Protein AF-A0A5R8WWR0-F1 (afdb_monomer_lite)

Sequence (92 aa):
MPVSHYERLRMTHRTLLKAPLSRAELRELLTDLPEVLTIIGESRPALVPEIEFSRRQLAQLEADLAHPLAPDGAAPAWSARLHRVLAGLFGP

pLDDT: mean 84.26, std 7.4, range [49.66, 90.75]

Radius of gyration: 12.97 Å; chains: 1; bounding box: 40×25×31 Å

Secondary structure (DSSP, 8-state):
-PPPHHHHHHHHHHHHHHSPPPHHHHHHHHHHHHHHHHHHHHH-GGGHHHHHHHHHHHHHHHHHHH-TT--GGGHHHHHHHHHHHHHTTT--

Foldseek 3Di:
DDQQLLNVLVVVLVVLVVDQDALVVLLVCLVCLLVSLVSVCVVCVVCVVLSVQLNVQSVVLNVLSPDPPNDNVCSNVSSVSNSVSCCSSVDD

Structure (mmCIF, N/CA/C/O backbone):
data_AF-A0A5R8WWR0-F1
#
_entry.id   AF-A0A5R8WWR0-F1
#
loop_
_atom_site.group_PDB
_atom_site.id
_atom_site.type_symbol
_atom_site.label_atom_id
_atom_site.label_alt_id
_atom_site.label_comp_id
_atom_site.label_asym_id
_atom_site.label_entity_id
_atom_site.label_seq_id
_atom_site.pdbx_PDB_ins_code
_atom_site.Cartn_x
_atom_site.Cartn_y
_atom_site.Cartn_z
_atom_site.occupancy
_atom_site.B_iso_or_equiv
_atom_site.auth_seq_id
_atom_site.auth_comp_id
_atom_site.auth_asy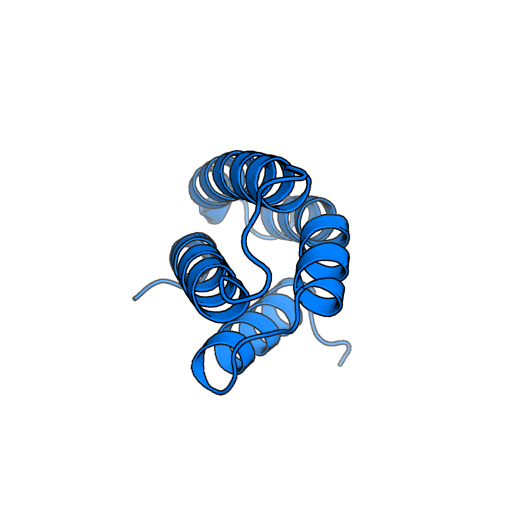m_id
_atom_site.auth_atom_id
_atom_site.pdbx_PDB_model_num
ATOM 1 N N . MET A 1 1 ? -24.119 -5.542 1.223 1.00 49.66 1 MET A N 1
ATOM 2 C CA . MET A 1 1 ? -23.336 -4.516 1.942 1.00 49.66 1 MET A CA 1
ATOM 3 C C . MET A 1 1 ? -22.184 -4.105 1.036 1.00 49.66 1 MET A C 1
ATOM 5 O O . MET A 1 1 ? -21.448 -4.999 0.631 1.00 49.66 1 MET A O 1
ATOM 9 N N . PRO A 1 2 ? -22.068 -2.834 0.619 1.00 68.19 2 PRO A N 1
ATOM 10 C CA . PRO A 1 2 ? -20.933 -2.385 -0.185 1.00 68.19 2 PRO A CA 1
ATOM 11 C C . PRO A 1 2 ? -19.641 -2.487 0.638 1.00 68.19 2 PRO A C 1
ATOM 13 O O . PRO A 1 2 ? -19.610 -2.061 1.789 1.00 68.19 2 PRO A O 1
ATOM 16 N N . VAL A 1 3 ? -18.590 -3.071 0.059 1.00 71.88 3 VAL A N 1
ATOM 17 C CA . VAL A 1 3 ? -17.276 -3.193 0.712 1.00 71.88 3 VAL A CA 1
ATOM 18 C C . VAL A 1 3 ? -16.691 -1.795 0.901 1.00 71.88 3 VAL A C 1
ATOM 20 O O . VAL A 1 3 ? -16.562 -1.039 -0.074 1.00 71.88 3 VAL A O 1
ATOM 23 N N . SER A 1 4 ? -16.343 -1.457 2.144 1.00 83.88 4 SER A N 1
ATOM 24 C CA . SER A 1 4 ? -15.771 -0.151 2.481 1.00 83.88 4 SER A CA 1
ATOM 25 C C . SER A 1 4 ? -14.404 0.053 1.810 1.00 83.88 4 SER A C 1
ATOM 27 O O . SER A 1 4 ? -13.684 -0.910 1.537 1.00 83.88 4 SER A O 1
ATOM 29 N N . HIS A 1 5 ? -14.014 1.307 1.556 1.00 85.62 5 HIS A N 1
ATOM 30 C CA . HIS A 1 5 ? -12.689 1.639 1.004 1.00 85.62 5 HIS A CA 1
ATOM 31 C C . HIS A 1 5 ? -11.548 1.045 1.845 1.00 85.62 5 HIS A C 1
ATOM 33 O O . HIS A 1 5 ? -10.585 0.507 1.302 1.00 85.62 5 HIS A O 1
ATOM 39 N N . TYR A 1 6 ? -11.712 1.045 3.171 1.00 84.69 6 TYR A N 1
ATOM 40 C CA . TYR A 1 6 ? -10.777 0.424 4.106 1.00 84.69 6 TYR A CA 1
ATOM 41 C C . TYR A 1 6 ? -10.643 -1.093 3.902 1.00 84.69 6 TYR A C 1
ATOM 43 O O . TYR A 1 6 ? -9.534 -1.624 3.875 1.00 84.69 6 TYR A O 1
ATOM 51 N N . GLU A 1 7 ? -11.755 -1.812 3.730 1.00 85.62 7 GLU A N 1
ATOM 52 C CA . GLU A 1 7 ? -11.723 -3.258 3.488 1.00 85.62 7 GLU A CA 1
ATOM 53 C C . GLU A 1 7 ? -11.139 -3.606 2.122 1.00 85.62 7 GLU A C 1
ATOM 55 O O . GLU A 1 7 ? -10.345 -4.542 2.038 1.00 85.62 7 GLU A O 1
ATOM 60 N N . ARG A 1 8 ? -11.458 -2.835 1.072 1.00 86.81 8 ARG A N 1
ATOM 61 C CA . ARG A 1 8 ? -10.824 -3.018 -0.243 1.00 86.81 8 ARG A CA 1
ATOM 62 C C . ARG A 1 8 ? -9.317 -2.837 -0.149 1.00 86.81 8 ARG A C 1
ATOM 64 O O . ARG A 1 8 ? -8.579 -3.708 -0.599 1.00 86.81 8 ARG A O 1
ATOM 71 N N . LEU A 1 9 ? -8.863 -1.773 0.515 1.00 88.12 9 LEU A N 1
ATOM 72 C CA . LEU A 1 9 ? -7.438 -1.531 0.726 1.00 88.12 9 LEU A CA 1
ATOM 73 C C . LEU A 1 9 ? -6.778 -2.684 1.498 1.00 88.12 9 LEU A C 1
ATOM 75 O O . LEU A 1 9 ? -5.690 -3.133 1.139 1.00 88.12 9 LEU A O 1
ATOM 79 N N . ARG A 1 10 ? -7.459 -3.222 2.517 1.00 87.50 10 ARG A N 1
ATOM 80 C CA . ARG A 1 10 ? -6.983 -4.382 3.283 1.00 87.50 10 ARG A CA 1
ATOM 81 C C . ARG A 1 10 ? -6.887 -5.645 2.428 1.00 87.50 10 ARG A C 1
ATOM 83 O O . ARG A 1 10 ? -5.948 -6.423 2.597 1.00 87.50 10 ARG A O 1
ATOM 90 N N . MET A 1 11 ? -7.840 -5.873 1.525 1.00 87.75 11 MET A N 1
ATOM 91 C CA . MET A 1 11 ? -7.797 -6.995 0.583 1.00 87.75 11 MET A CA 1
ATOM 92 C C . MET A 1 11 ? -6.620 -6.847 -0.381 1.00 87.75 11 MET A C 1
ATOM 94 O O . MET A 1 11 ? -5.834 -7.785 -0.492 1.00 87.75 11 MET A O 1
ATOM 98 N N . THR A 1 12 ? -6.425 -5.668 -0.979 1.00 86.50 12 THR A N 1
ATOM 99 C CA . THR A 1 12 ? -5.263 -5.379 -1.834 1.00 86.50 12 THR A CA 1
ATOM 100 C C . THR A 1 12 ? -3.948 -5.610 -1.092 1.00 86.50 12 THR A C 1
ATOM 102 O O . THR A 1 12 ? -3.065 -6.304 -1.591 1.00 86.50 12 THR A O 1
ATOM 105 N N . HIS A 1 13 ? -3.840 -5.121 0.146 1.00 87.19 13 HIS A N 1
ATOM 106 C CA . HIS A 1 13 ? -2.678 -5.346 1.004 1.00 87.19 13 HIS A CA 1
ATOM 107 C C . HIS A 1 13 ? -2.384 -6.838 1.239 1.00 87.19 13 HIS A C 1
ATOM 109 O O . HIS A 1 13 ? -1.228 -7.258 1.217 1.00 87.19 13 HIS A O 1
ATOM 115 N N . ARG A 1 14 ? -3.421 -7.665 1.426 1.00 86.06 14 ARG A N 1
ATOM 116 C CA . ARG A 1 14 ? -3.263 -9.124 1.550 1.00 86.06 14 ARG A CA 1
ATOM 117 C C . ARG A 1 14 ? -2.882 -9.790 0.231 1.00 86.06 14 ARG A C 1
ATOM 119 O O . ARG A 1 14 ? -2.205 -10.813 0.261 1.00 86.06 14 ARG A O 1
ATOM 126 N N . THR A 1 15 ? -3.315 -9.253 -0.904 1.00 85.12 15 THR A N 1
ATOM 127 C CA . THR A 1 15 ? -2.929 -9.764 -2.226 1.00 85.12 15 THR A CA 1
ATOM 128 C C . THR A 1 15 ? -1.452 -9.500 -2.508 1.00 85.12 15 THR A C 1
ATOM 130 O O . THR A 1 15 ? -0.774 -10.416 -2.964 1.00 85.12 15 THR A O 1
ATOM 133 N N . LEU A 1 16 ? -0.930 -8.329 -2.114 1.00 83.75 16 LEU A N 1
ATOM 134 C CA . LEU A 1 16 ? 0.501 -7.992 -2.208 1.00 83.75 16 LEU A CA 1
ATOM 135 C C . LEU A 1 16 ? 1.414 -9.002 -1.492 1.00 83.75 16 LEU A C 1
ATOM 137 O O . LEU A 1 16 ? 2.549 -9.208 -1.910 1.00 83.75 16 LEU A O 1
ATOM 141 N N . LEU A 1 17 ? 0.927 -9.642 -0.421 1.00 79.38 17 LEU A N 1
ATOM 142 C CA . LEU A 1 17 ? 1.657 -10.703 0.287 1.00 79.38 17 LEU A CA 1
ATOM 143 C C . LEU A 1 17 ? 1.707 -12.027 -0.482 1.00 79.38 17 LEU A C 1
ATOM 145 O O . LEU A 1 17 ? 2.611 -12.827 -0.262 1.00 79.38 17 LEU A O 1
ATOM 149 N N . LYS A 1 18 ? 0.709 -12.296 -1.329 1.00 83.56 18 LYS A N 1
ATOM 150 C CA . LYS A 1 18 ? 0.579 -13.568 -2.050 1.00 83.56 18 LYS A CA 1
ATOM 151 C C . LYS A 1 18 ? 1.286 -13.542 -3.394 1.00 83.56 18 LYS A C 1
ATOM 153 O O . LYS A 1 18 ? 1.852 -14.553 -3.796 1.00 83.56 18 LYS A O 1
ATOM 158 N N . ALA A 1 19 ? 1.214 -12.413 -4.088 1.00 82.12 19 ALA A N 1
ATOM 159 C CA . ALA A 1 19 ? 1.828 -12.234 -5.388 1.00 82.12 19 ALA A CA 1
ATOM 160 C C . ALA A 1 19 ? 2.315 -10.787 -5.534 1.00 82.12 19 ALA A C 1
ATOM 162 O O . ALA A 1 19 ? 1.581 -9.861 -5.174 1.00 82.12 19 ALA A O 1
ATOM 163 N N . PRO A 1 20 ? 3.533 -10.575 -6.062 1.00 80.31 20 PRO A N 1
ATOM 164 C CA . PRO A 1 20 ? 3.959 -9.243 -6.447 1.00 80.31 20 PRO A CA 1
ATOM 165 C C . PRO A 1 20 ? 3.080 -8.750 -7.599 1.00 80.31 20 PRO A C 1
ATOM 167 O O . PRO A 1 20 ? 2.782 -9.503 -8.526 1.00 80.31 20 PRO A O 1
ATOM 170 N N . LEU A 1 21 ? 2.681 -7.484 -7.535 1.00 84.06 21 LEU A N 1
ATOM 171 C CA . LEU A 1 21 ? 1.975 -6.829 -8.629 1.00 84.06 21 LEU A CA 1
ATOM 172 C C . LEU A 1 21 ? 2.957 -6.501 -9.754 1.00 84.06 21 LEU A C 1
ATOM 174 O O . LEU A 1 21 ? 4.141 -6.235 -9.517 1.00 84.06 21 LEU A O 1
ATOM 178 N N . SER A 1 22 ? 2.454 -6.484 -10.984 1.00 84.12 22 SER A N 1
ATOM 179 C CA . SER A 1 22 ? 3.185 -5.950 -12.127 1.00 84.12 22 SER A CA 1
ATOM 180 C C . SER A 1 22 ? 3.388 -4.437 -11.995 1.00 84.12 22 SER A C 1
ATOM 182 O O . SER A 1 22 ? 2.724 -3.746 -11.220 1.00 84.12 22 SER A O 1
ATOM 184 N N . ARG A 1 23 ? 4.309 -3.882 -12.791 1.00 81.56 23 ARG A N 1
ATOM 185 C CA . ARG A 1 23 ? 4.579 -2.435 -12.807 1.00 81.56 23 ARG A CA 1
ATOM 186 C C . ARG A 1 23 ? 3.341 -1.606 -13.177 1.00 81.56 23 ARG A C 1
ATOM 188 O O . ARG A 1 23 ? 3.163 -0.525 -12.625 1.00 81.56 23 ARG A O 1
ATOM 195 N N . ALA A 1 24 ? 2.504 -2.105 -14.089 1.00 84.00 24 ALA A N 1
ATOM 196 C CA . ALA A 1 24 ? 1.270 -1.437 -14.496 1.00 84.00 24 ALA A CA 1
ATOM 197 C C . ALA A 1 24 ? 0.250 -1.407 -13.349 1.00 84.00 24 ALA A C 1
ATOM 199 O O . ALA A 1 24 ? -0.213 -0.333 -12.980 1.00 84.00 24 ALA A O 1
ATOM 200 N N . GLU A 1 25 ? 0.004 -2.556 -12.715 1.00 86.06 25 GLU A N 1
ATOM 201 C CA . GLU A 1 25 ? -0.907 -2.663 -11.568 1.00 86.06 25 GLU A CA 1
ATOM 202 C C . GLU A 1 25 ? -0.431 -1.823 -10.375 1.00 86.06 25 GLU A C 1
ATOM 204 O O . GLU A 1 25 ? -1.234 -1.168 -9.717 1.00 86.06 25 GLU A O 1
ATOM 209 N N . LEU A 1 26 ? 0.882 -1.792 -10.102 1.00 84.31 26 LEU A N 1
ATOM 210 C CA . LEU A 1 26 ? 1.452 -0.915 -9.075 1.00 84.31 26 LEU A CA 1
ATOM 211 C C . LEU A 1 26 ? 1.166 0.555 -9.374 1.00 84.31 26 LEU A C 1
ATOM 213 O O . LEU A 1 26 ? 0.841 1.306 -8.463 1.00 84.31 26 LEU A O 1
ATOM 217 N N . ARG A 1 27 ? 1.290 0.972 -10.634 1.00 85.38 27 ARG A N 1
ATOM 218 C CA . ARG A 1 27 ? 1.080 2.362 -11.037 1.00 85.38 27 ARG A CA 1
ATOM 219 C C . ARG A 1 27 ? -0.391 2.771 -10.961 1.00 85.38 27 ARG A C 1
ATOM 221 O O . ARG A 1 27 ? -0.677 3.860 -10.472 1.00 85.38 27 ARG A O 1
ATOM 228 N N . GLU A 1 28 ? -1.307 1.913 -11.404 1.00 87.38 28 GLU A N 1
ATOM 229 C CA . GLU A 1 28 ? -2.750 2.129 -11.224 1.00 87.38 28 GLU A CA 1
ATOM 230 C C . GLU A 1 28 ? -3.082 2.264 -9.738 1.00 87.38 28 GLU A C 1
ATOM 232 O O . GLU A 1 28 ? -3.664 3.255 -9.305 1.00 87.38 28 GLU A O 1
ATOM 237 N N . LEU A 1 29 ? -2.584 1.332 -8.925 1.00 87.31 29 LEU A N 1
ATOM 238 C CA . LEU A 1 29 ? -2.829 1.350 -7.494 1.00 87.31 29 LEU A CA 1
ATOM 239 C C . LEU A 1 29 ? -2.252 2.601 -6.812 1.00 87.31 29 LEU A C 1
ATOM 241 O O . LEU A 1 29 ? -2.912 3.189 -5.962 1.00 87.31 29 LEU A O 1
ATOM 245 N N . LEU A 1 30 ? -1.041 3.032 -7.177 1.00 87.75 30 LEU A N 1
ATOM 246 C CA . LEU A 1 30 ? -0.427 4.260 -6.657 1.00 87.75 30 LEU A CA 1
ATOM 247 C C . LEU A 1 30 ? -1.214 5.521 -7.030 1.00 87.75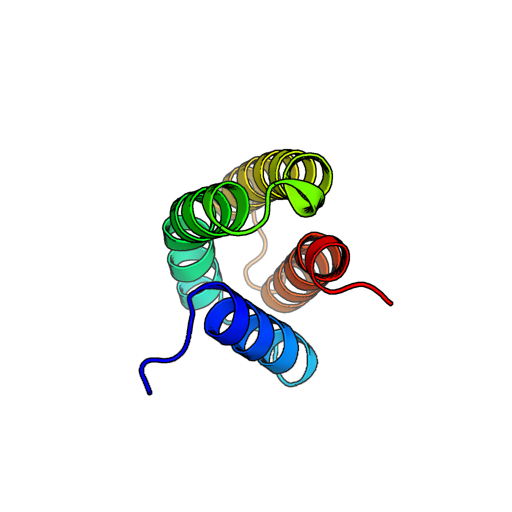 30 LEU A C 1
ATOM 249 O O . LEU A 1 30 ? -1.193 6.477 -6.260 1.00 87.75 30 LEU A O 1
ATOM 253 N N . THR A 1 31 ? -1.921 5.502 -8.161 1.00 88.19 31 THR A N 1
ATOM 254 C CA . THR A 1 31 ? -2.759 6.618 -8.618 1.00 88.19 31 THR A CA 1
ATOM 255 C C . THR A 1 31 ? -4.042 6.719 -7.787 1.00 88.19 31 THR A C 1
ATOM 257 O O . THR A 1 31 ? -4.424 7.814 -7.381 1.00 88.19 31 THR A O 1
ATOM 260 N N . ASP A 1 32 ? -4.661 5.581 -7.459 1.00 88.19 32 ASP A N 1
ATOM 261 C CA . ASP A 1 32 ? -5.931 5.527 -6.716 1.00 88.19 32 ASP A CA 1
ATOM 262 C C . ASP A 1 32 ? -5.749 5.640 -5.188 1.00 88.19 32 ASP A C 1
ATOM 264 O O . ASP A 1 32 ? -6.618 6.130 -4.459 1.00 88.19 32 ASP A O 1
ATOM 268 N N . LEU A 1 33 ? -4.608 5.179 -4.664 1.00 88.38 33 LEU A N 1
ATOM 269 C CA . LEU A 1 33 ? -4.334 5.105 -3.226 1.00 88.38 33 LEU A CA 1
ATOM 270 C C . LEU A 1 33 ? -4.489 6.434 -2.461 1.00 88.38 33 LEU A C 1
AT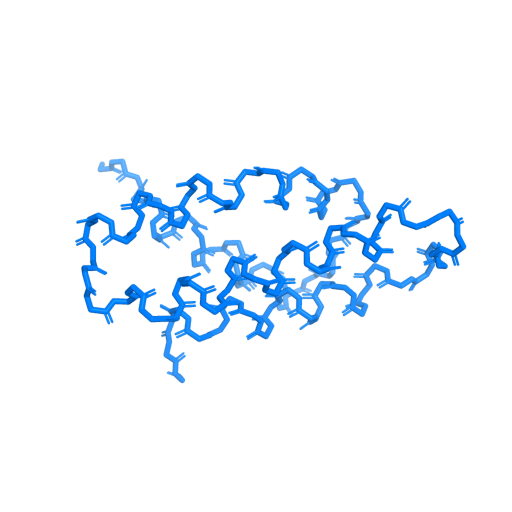OM 272 O O . LEU A 1 33 ? -5.062 6.402 -1.371 1.00 88.38 33 LEU A O 1
ATOM 276 N N . PRO A 1 34 ? -4.005 7.593 -2.946 1.00 87.94 34 PRO A N 1
ATOM 277 C CA . PRO A 1 34 ? -4.113 8.858 -2.220 1.00 87.94 34 PRO A CA 1
ATOM 278 C C . PRO A 1 34 ? -5.557 9.276 -1.920 1.00 87.94 34 PRO A C 1
ATOM 280 O O . PRO A 1 34 ? -5.839 9.764 -0.821 1.00 87.94 34 PRO A O 1
ATOM 283 N N . GLU A 1 35 ? -6.472 9.064 -2.867 1.00 89.19 35 GLU A N 1
ATOM 284 C CA . GLU A 1 35 ? -7.898 9.346 -2.686 1.00 89.19 35 GLU A CA 1
ATOM 285 C C . GLU A 1 35 ? -8.510 8.374 -1.674 1.00 89.19 35 GLU A C 1
ATOM 287 O O . GLU A 1 35 ? -9.127 8.796 -0.695 1.00 89.19 35 GLU A O 1
ATOM 292 N N . VAL A 1 36 ? -8.238 7.073 -1.833 1.00 89.50 36 VAL A N 1
ATOM 293 C CA . VAL A 1 36 ? -8.690 6.028 -0.902 1.00 89.50 36 VAL A CA 1
ATOM 294 C C . VAL A 1 36 ? -8.236 6.324 0.528 1.00 89.50 36 VAL A C 1
ATOM 296 O O . VAL A 1 36 ? -9.029 6.221 1.464 1.00 89.50 36 VAL A O 1
ATOM 299 N N . LEU A 1 37 ? -6.978 6.724 0.715 1.00 89.75 37 LEU A N 1
ATOM 300 C CA . LEU A 1 37 ? -6.435 7.096 2.019 1.00 89.75 37 LEU A CA 1
ATOM 301 C C . LEU A 1 37 ? -7.104 8.345 2.601 1.00 89.75 37 LEU A C 1
ATOM 303 O O . LEU A 1 37 ? -7.307 8.406 3.810 1.00 89.75 37 LEU A O 1
ATOM 307 N N . THR A 1 38 ? -7.479 9.311 1.763 1.00 89.69 38 THR A N 1
ATOM 308 C CA . THR A 1 38 ? -8.193 10.520 2.200 1.00 89.69 38 THR A CA 1
ATOM 309 C C . THR A 1 38 ? -9.580 10.157 2.733 1.00 89.69 38 THR A C 1
ATOM 311 O O . THR A 1 38 ?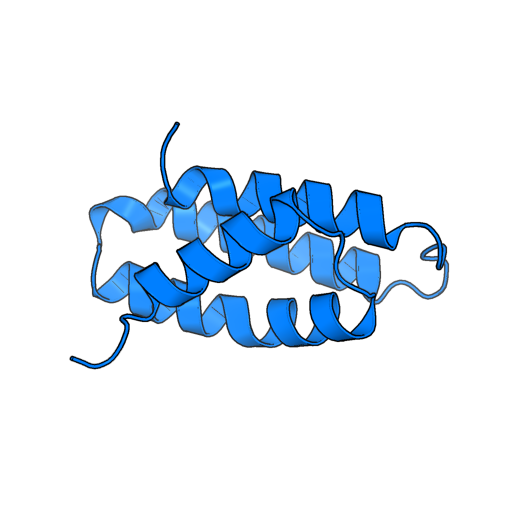 -9.900 10.495 3.871 1.00 89.69 38 THR A O 1
ATOM 314 N N . ILE A 1 39 ? -10.337 9.344 1.988 1.00 90.50 39 ILE A N 1
ATOM 315 C CA . ILE A 1 39 ? -11.650 8.829 2.414 1.00 90.50 39 ILE A CA 1
ATOM 316 C C . ILE A 1 39 ? -11.528 8.012 3.713 1.00 90.50 39 ILE A C 1
ATOM 318 O O . ILE A 1 39 ? -12.355 8.120 4.622 1.00 90.50 39 ILE A O 1
ATOM 322 N N . ILE A 1 40 ? -10.483 7.184 3.835 1.00 88.12 40 ILE A N 1
ATOM 323 C CA . ILE A 1 40 ? -10.234 6.426 5.067 1.00 88.12 40 ILE A CA 1
ATOM 324 C C . ILE A 1 40 ? -9.959 7.381 6.232 1.00 88.12 40 ILE A C 1
ATOM 326 O O . ILE A 1 40 ? -10.531 7.166 7.295 1.00 88.12 40 ILE A O 1
ATOM 330 N N . GLY A 1 41 ? -9.155 8.429 6.042 1.00 89.06 41 GLY A N 1
ATOM 331 C CA . GLY A 1 41 ? -8.835 9.412 7.082 1.00 89.06 41 GLY A CA 1
ATOM 332 C C . GLY A 1 41 ? -10.057 10.171 7.587 1.00 89.06 41 GLY A C 1
ATOM 333 O O . GLY A 1 41 ? -10.212 10.332 8.795 1.00 89.06 41 GLY A O 1
ATOM 334 N N . GLU A 1 42 ? -10.969 10.539 6.687 1.00 90.62 42 GLU A N 1
ATOM 335 C CA . GLU A 1 42 ? -12.255 11.152 7.043 1.00 90.62 42 GLU A CA 1
ATOM 336 C C . GLU A 1 42 ? -13.127 10.205 7.878 1.00 90.62 42 GLU A C 1
ATOM 338 O O . GLU A 1 42 ? -13.721 10.607 8.877 1.00 90.62 42 GLU A O 1
ATOM 343 N N . SER A 1 43 ? -13.177 8.923 7.503 1.00 88.06 43 SER A N 1
ATOM 344 C CA . SER A 1 43 ? -13.965 7.914 8.226 1.00 88.06 43 SER A CA 1
ATOM 345 C C . SER A 1 43 ? -13.303 7.403 9.515 1.00 88.06 43 SER A C 1
ATOM 347 O O . SER A 1 43 ? -13.981 6.850 10.384 1.00 88.06 43 SER A O 1
ATOM 349 N N . ARG A 1 44 ? -11.977 7.539 9.640 1.00 87.56 44 ARG A N 1
ATOM 350 C CA . ARG A 1 44 ? -11.149 6.998 10.728 1.00 87.56 44 ARG A CA 1
ATOM 351 C C . ARG A 1 44 ? -10.069 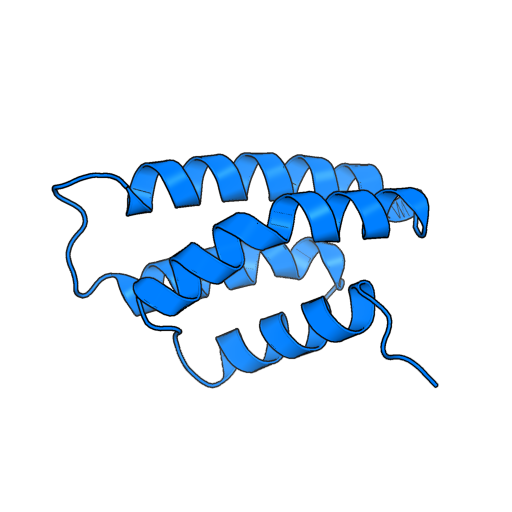8.009 11.129 1.00 87.56 44 ARG A C 1
ATOM 353 O O . ARG A 1 44 ? -8.892 7.794 10.831 1.00 87.56 44 ARG A O 1
ATOM 360 N N . PRO A 1 45 ? -10.431 9.063 11.880 1.00 87.94 45 PRO A N 1
ATOM 361 C CA . PRO A 1 45 ? -9.500 10.126 12.262 1.00 87.94 45 PRO A CA 1
ATOM 362 C C . PRO A 1 45 ? -8.302 9.629 13.089 1.00 87.94 45 PRO A C 1
ATOM 364 O O . PRO A 1 45 ? -7.234 10.230 13.056 1.00 87.94 45 PRO A O 1
ATOM 367 N N . ALA A 1 46 ? -8.442 8.497 13.787 1.00 88.38 46 ALA A N 1
ATOM 368 C CA . ALA A 1 46 ? -7.352 7.875 14.541 1.00 88.38 46 ALA A CA 1
ATOM 369 C C . ALA A 1 46 ? -6.192 7.359 13.665 1.00 88.38 46 ALA A C 1
ATOM 371 O O . ALA A 1 46 ? -5.108 7.167 14.194 1.00 88.38 46 ALA A O 1
ATOM 372 N N . LEU A 1 47 ? -6.414 7.134 12.361 1.00 87.94 47 LEU A N 1
ATOM 373 C CA . LEU A 1 47 ? -5.394 6.661 11.412 1.00 87.94 47 LEU A CA 1
ATOM 374 C C . LEU A 1 47 ? -4.745 7.799 10.609 1.00 87.94 47 LEU A C 1
ATOM 376 O O . LEU A 1 47 ? -3.947 7.542 9.709 1.00 87.94 47 LEU A O 1
ATOM 380 N N . VAL A 1 48 ? -5.120 9.058 10.863 1.00 89.44 48 VAL A N 1
ATOM 381 C CA . VAL A 1 48 ? -4.610 10.221 10.115 1.00 89.44 48 VAL A CA 1
ATOM 382 C C . VAL A 1 48 ? -3.076 10.308 10.134 1.00 89.44 48 VAL A C 1
ATOM 384 O O . VAL A 1 48 ? -2.507 10.496 9.056 1.00 89.44 48 VAL A O 1
ATOM 387 N N . PRO A 1 49 ? -2.375 10.109 11.270 1.00 90.06 49 PRO A N 1
ATOM 388 C CA . PRO A 1 49 ? -0.910 10.127 11.286 1.00 90.06 49 PRO A CA 1
ATOM 389 C C . PRO A 1 49 ? -0.284 9.077 10.352 1.00 90.06 49 PRO A C 1
ATOM 391 O O . PRO A 1 49 ? 0.632 9.377 9.579 1.00 90.06 49 PRO A O 1
ATOM 394 N N . GLU A 1 50 ? -0.805 7.851 10.371 1.00 90.69 50 GLU A N 1
ATOM 395 C CA . GLU A 1 50 ? -0.356 6.737 9.535 1.00 90.69 50 GLU A CA 1
ATOM 396 C C . GLU A 1 50 ? -0.694 6.970 8.060 1.00 90.69 50 GLU A C 1
ATOM 398 O O . GLU A 1 50 ? 0.086 6.605 7.177 1.00 90.69 50 GLU A O 1
ATOM 403 N N . ILE A 1 51 ? -1.826 7.616 7.774 1.00 90.75 51 ILE A N 1
ATOM 404 C CA . ILE A 1 51 ? -2.234 8.014 6.425 1.00 90.75 51 ILE A CA 1
ATOM 405 C C . ILE A 1 51 ? -1.288 9.070 5.863 1.00 90.75 51 ILE A C 1
ATOM 407 O O . ILE A 1 51 ? -0.815 8.920 4.738 1.00 90.75 51 ILE A O 1
ATOM 411 N N . GLU A 1 52 ? -0.965 10.117 6.620 1.00 90.19 52 GLU A N 1
ATOM 412 C CA . GLU A 1 52 ? -0.020 11.147 6.179 1.00 90.19 52 GLU A CA 1
ATOM 413 C C . GLU A 1 52 ? 1.383 10.581 5.953 1.00 90.19 52 GLU A C 1
ATOM 415 O O . GLU A 1 52 ? 2.079 10.963 5.004 1.00 90.19 52 GLU A O 1
ATOM 420 N N . PHE A 1 53 ? 1.816 9.660 6.815 1.00 90.38 53 PHE A N 1
ATOM 421 C CA . PHE A 1 53 ? 3.052 8.916 6.607 1.00 90.38 53 PHE A CA 1
ATOM 422 C C . PHE A 1 53 ? 2.985 8.087 5.319 1.00 90.38 53 PHE A C 1
ATOM 424 O O . PHE A 1 53 ? 3.881 8.179 4.477 1.00 90.38 53 PHE A O 1
ATOM 431 N N . SER A 1 54 ? 1.894 7.342 5.129 1.00 90.56 54 SER A N 1
ATOM 432 C CA . SER A 1 54 ? 1.687 6.502 3.951 1.00 90.56 54 SER A CA 1
ATOM 433 C C . SER A 1 54 ? 1.698 7.327 2.670 1.00 90.56 54 SER A C 1
ATOM 435 O O . SER A 1 54 ? 2.437 7.003 1.750 1.00 90.56 54 SER A O 1
ATOM 437 N N . ARG A 1 55 ? 0.981 8.455 2.625 1.00 89.94 55 ARG A N 1
ATOM 438 C CA . ARG A 1 55 ? 0.941 9.361 1.465 1.00 89.94 55 ARG A CA 1
ATOM 439 C C . ARG A 1 55 ? 2.325 9.869 1.066 1.00 89.94 55 ARG A C 1
ATOM 441 O O . ARG A 1 55 ? 2.652 9.859 -0.117 1.00 89.94 55 ARG A O 1
ATOM 448 N N . ARG A 1 56 ? 3.157 10.263 2.037 1.00 90.56 56 ARG A N 1
ATOM 449 C CA . ARG A 1 56 ? 4.542 10.693 1.770 1.00 90.56 56 ARG A CA 1
ATOM 450 C C . ARG A 1 56 ? 5.381 9.569 1.166 1.00 90.56 56 ARG A C 1
ATOM 452 O O . ARG A 1 56 ? 6.123 9.799 0.216 1.00 90.56 56 ARG A O 1
ATOM 459 N N . GLN A 1 57 ? 5.245 8.353 1.690 1.00 90.19 57 GLN A N 1
ATOM 460 C CA . GLN A 1 57 ? 5.958 7.194 1.156 1.00 90.19 57 GLN A CA 1
ATOM 461 C C . GLN A 1 57 ? 5.458 6.788 -0.234 1.00 90.19 57 GLN A C 1
ATOM 463 O O . GLN A 1 57 ? 6.274 6.422 -1.074 1.00 90.19 57 GLN A O 1
ATOM 468 N N . LEU A 1 58 ? 4.150 6.874 -0.493 1.00 89.81 58 LEU A N 1
ATOM 469 C CA . LEU A 1 58 ? 3.560 6.584 -1.802 1.00 89.81 58 LEU A CA 1
ATOM 470 C C . LEU A 1 58 ? 4.048 7.564 -2.868 1.00 89.81 58 LEU A C 1
ATOM 472 O O . LEU A 1 58 ? 4.447 7.113 -3.933 1.00 89.81 58 LEU A O 1
ATOM 476 N N . ALA A 1 59 ? 4.114 8.863 -2.560 1.00 88.44 59 ALA A N 1
ATOM 477 C CA . ALA A 1 59 ? 4.658 9.866 -3.477 1.00 88.44 59 ALA A CA 1
ATOM 478 C C . ALA A 1 59 ? 6.129 9.584 -3.837 1.00 88.44 59 ALA A C 1
ATOM 480 O O . ALA A 1 59 ? 6.525 9.695 -4.995 1.00 88.44 59 ALA A O 1
ATOM 481 N N . GLN A 1 60 ? 6.941 9.154 -2.862 1.00 88.19 60 GLN A N 1
ATOM 482 C CA . GLN A 1 60 ? 8.316 8.728 -3.138 1.00 88.19 60 GLN A CA 1
ATOM 483 C C . GLN A 1 60 ? 8.355 7.469 -4.015 1.00 88.19 60 GLN A C 1
ATOM 485 O O . GLN A 1 60 ? 9.176 7.370 -4.919 1.00 88.19 60 GLN A O 1
ATOM 490 N N . LEU A 1 61 ? 7.474 6.502 -3.754 1.00 87.25 61 LEU A N 1
ATOM 491 C CA . LEU A 1 61 ? 7.405 5.244 -4.500 1.00 87.25 61 LEU A CA 1
ATOM 492 C C . LEU A 1 61 ? 6.961 5.478 -5.951 1.00 87.25 61 LEU A C 1
ATOM 494 O O . LEU A 1 61 ? 7.506 4.866 -6.864 1.00 87.25 61 LEU A O 1
ATOM 498 N N . GLU A 1 62 ? 6.025 6.400 -6.164 1.00 87.38 62 GLU A N 1
ATOM 499 C CA . GLU A 1 62 ? 5.603 6.865 -7.483 1.00 87.38 62 GLU A CA 1
ATOM 500 C C . GLU A 1 62 ? 6.755 7.544 -8.233 1.00 87.38 62 GLU A C 1
ATOM 502 O O . GLU A 1 62 ? 7.016 7.194 -9.384 1.00 87.38 62 GLU A O 1
ATOM 507 N N . ALA A 1 63 ? 7.497 8.442 -7.576 1.00 86.50 63 ALA A N 1
ATOM 508 C CA . ALA A 1 63 ? 8.670 9.086 -8.166 1.00 86.50 63 ALA A CA 1
ATOM 509 C C . ALA A 1 63 ? 9.755 8.065 -8.559 1.00 86.50 63 ALA A C 1
ATOM 511 O O . ALA A 1 63 ? 10.305 8.136 -9.660 1.00 86.50 63 ALA A O 1
ATOM 512 N N . ASP A 1 64 ? 10.015 7.076 -7.698 1.00 85.12 64 ASP A N 1
ATOM 513 C CA . ASP A 1 64 ? 10.970 5.996 -7.964 1.00 85.12 64 ASP A CA 1
ATOM 514 C C . ASP A 1 64 ? 10.520 5.130 -9.162 1.00 85.12 64 ASP A C 1
ATOM 516 O O . ASP A 1 64 ? 11.344 4.716 -9.978 1.00 85.12 64 ASP A O 1
ATOM 520 N N . LEU A 1 65 ? 9.214 4.871 -9.298 1.00 81.88 65 LEU A N 1
ATOM 521 C CA . LEU A 1 65 ? 8.636 4.037 -10.360 1.00 81.88 65 LEU A CA 1
ATOM 522 C C . LEU A 1 65 ? 8.519 4.776 -11.704 1.00 81.88 65 LEU A C 1
ATOM 524 O O . LEU A 1 65 ? 8.610 4.152 -12.769 1.00 81.88 65 LEU A O 1
ATOM 528 N N . ALA A 1 66 ? 8.348 6.099 -11.659 1.00 83.31 66 ALA A N 1
ATOM 529 C CA . ALA A 1 66 ? 8.389 6.992 -12.813 1.00 83.31 66 ALA A CA 1
ATOM 530 C C . ALA A 1 66 ? 9.819 7.220 -13.337 1.00 83.31 66 ALA A C 1
ATOM 532 O O . ALA A 1 66 ? 9.991 7.682 -14.466 1.00 83.31 66 ALA A O 1
ATOM 533 N N . HIS A 1 67 ? 10.845 6.878 -12.551 1.00 81.56 67 HIS A N 1
ATOM 534 C CA . HIS A 1 67 ? 12.231 7.062 -12.953 1.00 81.56 67 HIS A CA 1
ATOM 535 C C . HIS A 1 67 ? 12.584 6.162 -14.161 1.00 81.56 67 HIS A C 1
ATOM 537 O O . HIS A 1 67 ? 12.372 4.948 -14.119 1.00 81.56 67 HIS A O 1
ATOM 543 N N . PRO A 1 68 ? 13.172 6.700 -15.246 1.00 72.19 68 PRO A N 1
ATOM 544 C CA . PRO A 1 68 ? 13.429 5.940 -16.476 1.00 72.19 68 PRO A CA 1
ATOM 545 C C . PRO A 1 68 ? 14.478 4.827 -16.314 1.00 72.19 68 PRO A C 1
ATOM 547 O O . PRO A 1 68 ? 14.468 3.860 -17.065 1.00 72.19 68 PRO A O 1
ATOM 550 N N . LEU A 1 69 ? 15.360 4.938 -15.314 1.00 74.50 69 LEU A N 1
ATOM 551 C CA . LEU A 1 69 ? 16.354 3.908 -14.960 1.00 74.50 69 LEU A CA 1
ATOM 552 C C . LEU A 1 69 ? 15.836 2.858 -13.964 1.00 74.50 69 LEU A C 1
ATOM 554 O O . LEU A 1 69 ? 16.612 2.041 -13.472 1.00 74.50 69 LEU A O 1
ATOM 558 N N . ALA A 1 70 ? 14.551 2.903 -13.618 1.00 72.50 70 ALA A N 1
ATOM 559 C CA . ALA A 1 70 ? 13.944 1.939 -12.720 1.00 72.50 70 ALA A C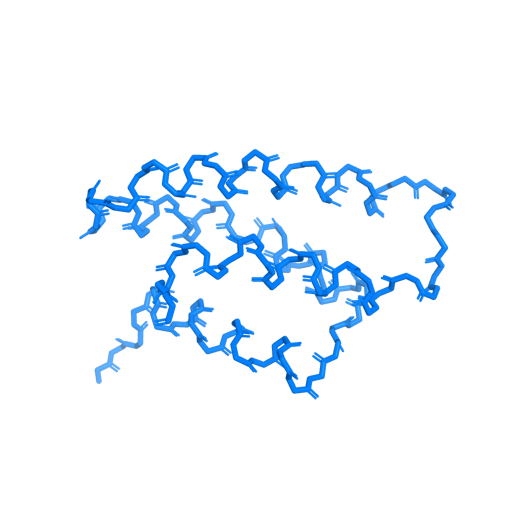A 1
ATOM 560 C C . ALA A 1 70 ? 14.000 0.531 -13.354 1.00 72.50 70 ALA A C 1
ATOM 562 O O . ALA A 1 70 ? 13.408 0.331 -14.418 1.00 72.50 70 ALA A O 1
ATOM 563 N N . PRO A 1 71 ? 14.710 -0.440 -12.747 1.00 72.62 71 PRO A N 1
ATOM 564 C CA . PRO A 1 71 ? 14.893 -1.750 -13.357 1.00 72.62 71 PRO A CA 1
ATOM 565 C C . PRO A 1 71 ? 13.553 -2.491 -13.435 1.00 72.62 71 PRO A C 1
ATOM 567 O O . PRO A 1 71 ? 12.856 -2.613 -12.429 1.00 72.62 71 PRO A O 1
ATOM 570 N N . ASP A 1 72 ? 13.206 -3.040 -14.603 1.00 64.75 72 ASP A N 1
ATOM 571 C CA . ASP A 1 72 ? 11.923 -3.738 -14.811 1.00 64.75 72 ASP A CA 1
ATOM 572 C C . ASP A 1 72 ? 11.741 -4.969 -13.900 1.00 64.75 72 ASP A C 1
ATOM 574 O O . ASP A 1 72 ? 10.619 -5.372 -13.600 1.00 64.75 72 ASP A O 1
ATOM 578 N N . GLY A 1 73 ? 12.837 -5.521 -13.366 1.00 69.00 73 GLY A N 1
ATOM 579 C CA . GLY A 1 73 ? 12.824 -6.586 -12.358 1.00 69.00 73 GLY A CA 1
ATOM 580 C C . GLY A 1 73 ? 12.547 -6.136 -10.915 1.00 69.00 73 GLY A C 1
ATOM 581 O O . GLY A 1 73 ? 12.522 -6.982 -10.024 1.00 69.00 73 GLY A O 1
ATOM 582 N N . ALA A 1 74 ? 12.348 -4.840 -10.639 1.00 78.75 74 ALA A N 1
ATOM 583 C CA . ALA A 1 74 ? 12.113 -4.330 -9.280 1.00 78.75 74 ALA A CA 1
ATOM 584 C C . ALA A 1 74 ? 10.647 -4.377 -8.820 1.00 78.75 74 ALA A C 1
ATOM 586 O O . ALA A 1 74 ? 10.366 -4.037 -7.669 1.00 78.75 74 ALA A O 1
ATOM 587 N N . ALA A 1 75 ? 9.717 -4.855 -9.652 1.00 77.25 75 ALA A N 1
ATOM 588 C CA . ALA A 1 75 ? 8.303 -4.979 -9.287 1.00 77.25 75 ALA A CA 1
ATOM 589 C C . ALA A 1 75 ? 8.049 -5.735 -7.956 1.00 77.25 75 ALA A C 1
ATOM 591 O O . ALA A 1 75 ? 7.244 -5.256 -7.147 1.00 77.25 75 ALA A O 1
ATOM 592 N N . PRO A 1 76 ? 8.768 -6.833 -7.625 1.00 82.19 76 PRO A N 1
ATOM 593 C CA . PRO A 1 76 ? 8.646 -7.479 -6.317 1.00 82.19 76 PRO A CA 1
ATOM 594 C C . PRO A 1 76 ? 9.142 -6.601 -5.161 1.00 82.19 76 PRO A C 1
ATOM 596 O O . PRO A 1 76 ? 8.526 -6.568 -4.097 1.00 82.19 76 PRO A O 1
ATOM 599 N N . ALA A 1 77 ? 10.227 -5.847 -5.368 1.00 85.38 77 ALA A N 1
ATOM 600 C CA . ALA A 1 77 ? 10.778 -4.946 -4.358 1.00 85.38 77 ALA A CA 1
ATOM 601 C C . ALA A 1 77 ? 9.839 -3.761 -4.083 1.00 85.38 77 ALA A C 1
ATOM 603 O O . ALA A 1 77 ? 9.627 -3.392 -2.926 1.00 85.38 77 ALA A O 1
ATOM 604 N N . TRP A 1 78 ? 9.224 -3.200 -5.128 1.00 86.19 78 TRP A N 1
ATOM 605 C CA . TRP A 1 78 ? 8.218 -2.146 -5.002 1.00 86.19 78 TRP A CA 1
ATOM 606 C C . TRP A 1 78 ? 6.936 -2.646 -4.348 1.00 86.19 78 TRP A C 1
ATOM 608 O O . TRP A 1 78 ? 6.441 -1.986 -3.440 1.00 86.19 78 TRP A O 1
ATOM 618 N N . SER A 1 79 ? 6.461 -3.839 -4.714 1.00 86.19 79 SER A N 1
ATOM 619 C CA . SER A 1 79 ? 5.318 -4.482 -4.051 1.00 86.19 79 SER A CA 1
ATOM 620 C C . SER A 1 79 ? 5.580 -4.690 -2.556 1.00 86.19 79 SER A C 1
ATOM 622 O O . SER A 1 79 ? 4.741 -4.348 -1.725 1.00 86.19 79 SER A O 1
ATOM 624 N N . ALA A 1 80 ? 6.774 -5.166 -2.187 1.00 86.38 80 ALA A N 1
ATOM 625 C CA . ALA A 1 80 ? 7.167 -5.343 -0.789 1.00 86.38 80 ALA A CA 1
ATOM 626 C C . ALA A 1 80 ? 7.312 -4.011 -0.030 1.00 86.38 80 ALA A C 1
ATOM 628 O O . ALA A 1 80 ? 7.045 -3.938 1.173 1.00 86.38 80 ALA A O 1
ATOM 629 N N . ARG A 1 81 ? 7.751 -2.942 -0.707 1.00 87.56 81 ARG A N 1
ATOM 630 C CA . ARG A 1 81 ? 7.817 -1.596 -0.122 1.00 87.56 81 ARG A CA 1
ATOM 631 C C . ARG A 1 81 ? 6.417 -1.030 0.092 1.00 87.56 81 ARG A C 1
ATOM 633 O O . ARG A 1 81 ? 6.124 -0.586 1.195 1.00 87.56 81 ARG A O 1
ATOM 640 N N . LEU A 1 82 ? 5.548 -1.122 -0.910 1.00 88.06 82 LEU A N 1
ATOM 641 C CA . LEU A 1 82 ? 4.149 -0.718 -0.819 1.00 88.06 82 LEU A CA 1
ATOM 642 C C . LEU A 1 82 ? 3.419 -1.469 0.302 1.00 88.06 82 LEU A C 1
ATOM 644 O O . LEU A 1 82 ? 2.725 -0.854 1.106 1.00 88.06 82 LEU A O 1
ATOM 648 N N . HIS A 1 83 ? 3.626 -2.782 0.402 1.00 88.38 83 HIS A N 1
ATOM 649 C CA . HIS A 1 83 ? 3.084 -3.594 1.486 1.00 88.38 83 HIS A CA 1
ATOM 650 C C . HIS A 1 83 ? 3.491 -3.045 2.863 1.00 88.38 83 HIS A C 1
ATOM 652 O O . HIS A 1 83 ? 2.627 -2.816 3.702 1.00 88.38 83 HIS A O 1
ATOM 658 N N . ARG A 1 84 ? 4.781 -2.749 3.075 1.00 87.50 84 ARG A N 1
ATOM 659 C CA . ARG A 1 84 ? 5.272 -2.161 4.335 1.00 87.50 84 ARG A CA 1
ATOM 660 C C . ARG A 1 84 ? 4.670 -0.793 4.641 1.00 87.50 84 ARG A C 1
ATOM 662 O O . ARG A 1 84 ? 4.400 -0.507 5.801 1.00 87.50 84 ARG A O 1
ATOM 669 N N . VAL A 1 85 ? 4.463 0.038 3.621 1.00 88.38 85 VAL A N 1
ATOM 670 C CA . VAL A 1 85 ? 3.814 1.347 3.780 1.00 88.38 85 VAL A CA 1
ATOM 671 C C . VAL A 1 85 ? 2.377 1.168 4.267 1.00 88.38 85 VAL A C 1
ATOM 673 O O . VAL A 1 85 ? 1.976 1.782 5.250 1.00 88.38 85 VAL A O 1
ATOM 676 N N . LEU A 1 86 ? 1.625 0.279 3.619 1.00 87.69 86 LEU A N 1
ATOM 677 C CA . LEU A 1 86 ? 0.226 0.023 3.952 1.00 87.69 86 LEU A CA 1
ATOM 678 C C . LEU A 1 86 ? 0.045 -0.739 5.273 1.00 87.69 86 LEU A C 1
ATOM 680 O O . LEU A 1 86 ? -0.988 -0.576 5.916 1.00 87.69 86 LEU A O 1
ATOM 684 N N . ALA A 1 87 ? 1.026 -1.536 5.705 1.00 87.25 87 ALA A N 1
ATOM 685 C CA . ALA A 1 87 ? 0.957 -2.306 6.948 1.00 87.25 87 ALA A CA 1
ATOM 686 C C . ALA A 1 87 ? 0.686 -1.422 8.181 1.00 87.25 87 ALA A C 1
ATOM 688 O O . ALA A 1 87 ? -0.063 -1.826 9.069 1.00 87.25 87 ALA A O 1
ATOM 689 N N . GLY A 1 88 ? 1.199 -0.184 8.199 1.00 83.50 88 GLY A N 1
ATOM 690 C CA . GLY A 1 88 ? 0.938 0.774 9.280 1.00 83.50 88 GLY A CA 1
ATOM 691 C C . GLY A 1 88 ? -0.548 1.103 9.481 1.00 83.50 88 GLY A C 1
ATOM 692 O O . GLY A 1 88 ? -0.967 1.382 10.596 1.00 83.50 88 GLY A O 1
ATOM 693 N N . LEU A 1 89 ? -1.372 0.992 8.433 1.00 83.06 89 LEU A N 1
ATOM 694 C CA . LEU A 1 89 ? -2.811 1.297 8.467 1.00 83.06 89 LEU A CA 1
ATOM 695 C C . LEU A 1 89 ? -3.675 0.146 9.006 1.00 83.06 89 LEU A C 1
ATOM 697 O O . LEU A 1 89 ? -4.867 0.328 9.289 1.00 83.06 89 LEU A O 1
ATOM 701 N N . PHE A 1 90 ? -3.106 -1.057 9.089 1.00 83.25 90 PHE A N 1
ATOM 702 C CA . PHE A 1 90 ? -3.827 -2.276 9.458 1.00 83.25 90 PHE A CA 1
ATOM 703 C C . PHE A 1 90 ? -3.441 -2.829 10.828 1.00 83.25 90 PHE A C 1
ATOM 705 O O . PHE A 1 90 ? -4.125 -3.736 11.302 1.00 83.25 90 PHE A O 1
ATOM 712 N N . GLY A 1 91 ? -2.423 -2.247 11.471 1.00 67.19 91 GLY A N 1
ATOM 713 C CA . GLY A 1 91 ? -1.854 -2.756 12.716 1.00 67.19 91 GLY A CA 1
ATOM 714 C C . GLY A 1 91 ? -1.022 -4.034 12.513 1.00 67.19 91 GLY A C 1
ATOM 715 O O . GLY A 1 91 ? -1.004 -4.584 11.407 1.00 67.19 91 GLY A O 1
ATOM 716 N N . PRO A 1 92 ? -0.294 -4.477 13.557 1.00 55.16 92 PRO A N 1
ATOM 717 C CA . PRO A 1 92 ? 0.390 -5.771 13.574 1.00 55.16 92 PRO A CA 1
ATOM 718 C C . PRO A 1 92 ? -0.578 -6.962 13.484 1.00 55.16 92 PRO A C 1
ATOM 720 O O . PRO A 1 92 ? -1.739 -6.840 13.941 1.00 55.16 92 PRO A O 1
#

Organism: NCBI:txid2025313